Protein AF-A0A6A3UWY9-F1 (afdb_monomer_lite)

Structure (mmCIF, N/CA/C/O backbone):
data_AF-A0A6A3UWY9-F1
#
_entry.id   AF-A0A6A3UWY9-F1
#
loop_
_atom_site.group_PDB
_atom_site.id
_atom_site.type_symbol
_atom_site.label_atom_id
_atom_site.label_alt_id
_atom_site.label_comp_id
_atom_site.label_asym_id
_atom_site.label_entity_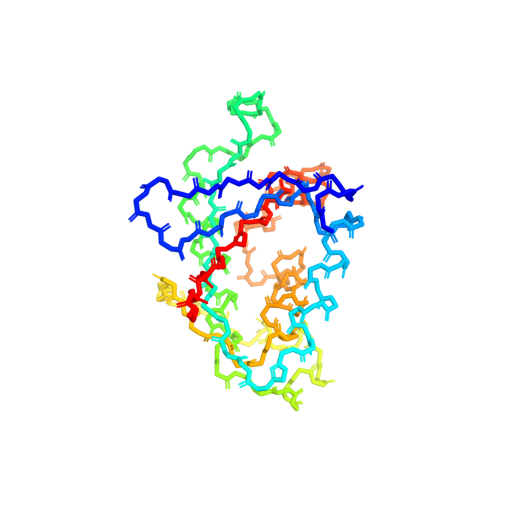id
_atom_site.label_seq_id
_atom_site.pdbx_PDB_ins_code
_atom_site.Cartn_x
_atom_site.Cartn_y
_atom_site.Cartn_z
_atom_site.occupancy
_atom_site.B_iso_or_equiv
_atom_site.auth_seq_id
_atom_site.auth_comp_id
_atom_site.auth_asym_id
_atom_site.auth_atom_id
_atom_site.pdbx_PDB_model_num
ATOM 1 N N . MET A 1 1 ? -12.933 -6.144 15.031 1.00 55.69 1 MET A N 1
ATOM 2 C CA . MET A 1 1 ? -11.958 -5.125 14.577 1.00 55.69 1 MET A CA 1
ATOM 3 C C . MET A 1 1 ? -11.414 -4.278 15.735 1.00 55.69 1 MET A C 1
ATOM 5 O O . MET A 1 1 ? -10.209 -4.296 15.931 1.00 55.69 1 MET A O 1
ATOM 9 N N . MET A 1 2 ? -12.245 -3.629 16.572 1.00 52.81 2 MET A N 1
ATOM 10 C CA . MET A 1 2 ? -11.744 -2.900 17.764 1.00 52.81 2 MET A CA 1
ATOM 11 C C . MET A 1 2 ? -11.086 -3.803 18.828 1.00 52.81 2 MET A C 1
ATOM 13 O O . MET A 1 2 ? -10.139 -3.388 19.485 1.00 52.81 2 MET A O 1
ATOM 17 N N . SER A 1 3 ? -11.526 -5.059 18.958 1.00 56.81 3 SER A N 1
ATOM 18 C CA . SER A 1 3 ? -10.914 -6.060 19.850 1.00 56.81 3 SER A CA 1
ATOM 19 C C . SER A 1 3 ? -9.554 -6.591 19.374 1.00 56.81 3 SER A C 1
ATOM 21 O O . SER A 1 3 ? -8.873 -7.247 20.149 1.00 56.81 3 SER A O 1
ATOM 23 N N . ALA A 1 4 ? -9.157 -6.303 18.128 1.00 66.12 4 ALA A N 1
ATOM 24 C CA . ALA A 1 4 ? -7.941 -6.823 17.493 1.00 66.12 4 ALA A CA 1
ATOM 25 C C . ALA A 1 4 ? -6.807 -5.776 17.411 1.00 66.12 4 ALA A C 1
ATOM 27 O O . ALA A 1 4 ? -5.850 -5.940 16.658 1.00 66.12 4 ALA A O 1
ATOM 28 N N . GLY A 1 5 ? -6.925 -4.665 18.151 1.00 67.44 5 GLY A N 1
ATOM 29 C CA . GLY A 1 5 ? -5.886 -3.632 18.236 1.00 67.44 5 GLY A CA 1
ATOM 30 C C . GLY A 1 5 ? -5.945 -2.523 17.176 1.00 67.44 5 GLY A C 1
ATOM 31 O O . GLY A 1 5 ? -5.042 -1.687 17.138 1.00 67.44 5 GLY A O 1
ATOM 32 N N . ALA A 1 6 ? -6.992 -2.460 16.342 1.00 76.19 6 ALA A N 1
ATOM 33 C CA . ALA A 1 6 ? -7.238 -1.304 15.473 1.00 76.19 6 ALA A CA 1
ATOM 34 C C . ALA A 1 6 ? -7.741 -0.098 16.283 1.00 76.19 6 ALA A C 1
ATOM 36 O O . ALA A 1 6 ? -8.574 -0.250 17.180 1.00 76.19 6 ALA A O 1
ATOM 37 N N . LYS A 1 7 ? -7.290 1.110 15.930 1.00 79.06 7 LYS A N 1
ATOM 38 C CA . LYS A 1 7 ? -7.856 2.360 16.461 1.00 79.06 7 LYS A CA 1
ATOM 39 C C . LYS A 1 7 ? -8.929 2.872 15.511 1.00 79.06 7 LYS A C 1
ATOM 41 O O . LYS A 1 7 ? -8.722 2.864 14.304 1.00 79.06 7 LYS A O 1
ATOM 46 N N . MET A 1 8 ? -10.053 3.319 16.055 1.00 80.12 8 MET A N 1
ATOM 47 C CA . MET A 1 8 ? -11.170 3.856 15.286 1.00 80.12 8 MET A CA 1
ATOM 48 C C . MET A 1 8 ? -11.388 5.319 15.662 1.00 80.12 8 MET A C 1
ATOM 50 O O . MET A 1 8 ? -11.516 5.636 16.842 1.00 80.12 8 MET A O 1
ATOM 54 N N . GLU A 1 9 ? -11.440 6.188 14.663 1.00 80.81 9 GLU A N 1
ATOM 55 C CA . GLU A 1 9 ? -11.762 7.608 14.788 1.00 80.81 9 GLU A CA 1
ATOM 56 C C . GLU A 1 9 ? -13.018 7.867 13.944 1.00 80.81 9 GLU A C 1
ATOM 58 O O . GLU A 1 9 ? -13.033 7.572 12.750 1.00 80.81 9 GLU A O 1
ATOM 63 N N . GLN A 1 10 ? -14.093 8.368 14.557 1.00 78.94 10 GLN A N 1
ATOM 64 C CA . GLN A 1 10 ? -15.233 8.897 13.801 1.00 78.94 10 GLN A CA 1
ATOM 65 C C . GLN A 1 10 ? -14.981 10.377 13.534 1.00 78.94 10 GLN A C 1
ATOM 67 O O . GLN A 1 10 ? -14.582 11.103 14.445 1.00 78.94 10 GLN A O 1
ATOM 72 N N . SER A 1 11 ? -15.195 10.812 12.296 1.00 72.69 11 SER A N 1
ATOM 73 C CA . SER A 1 11 ? -15.094 12.228 11.946 1.00 72.69 11 SER A CA 1
ATOM 74 C C . SER A 1 11 ? -16.350 12.963 12.415 1.00 72.69 11 SER A C 1
ATOM 76 O O . SER A 1 11 ? -17.457 12.660 11.969 1.00 72.69 11 SER A O 1
ATOM 78 N N . ASP A 1 12 ? -16.192 13.941 13.308 1.00 69.44 12 ASP A N 1
ATOM 79 C CA . ASP A 1 12 ? -17.309 14.758 13.787 1.00 69.44 12 ASP A CA 1
ATOM 80 C C . ASP A 1 12 ? -17.954 15.532 12.626 1.00 69.44 12 ASP A C 1
ATOM 82 O O . ASP A 1 12 ? -17.295 16.287 11.914 1.00 69.44 12 ASP A O 1
ATOM 86 N N . GLY A 1 13 ? -19.265 15.355 12.442 1.00 69.56 13 GLY A N 1
ATOM 87 C CA . GLY A 1 13 ? -20.031 16.014 11.378 1.00 69.56 13 GLY A CA 1
ATOM 88 C C . GLY A 1 13 ? -19.979 15.317 10.014 1.00 69.56 13 GLY A C 1
ATOM 89 O O . GLY A 1 13 ? -20.720 15.711 9.115 1.00 69.56 13 GLY A O 1
ATOM 90 N N . GLU A 1 14 ? -19.189 14.254 9.869 1.00 71.81 14 GLU A N 1
ATOM 91 C CA . GLU A 1 14 ? -19.120 13.452 8.650 1.00 71.81 14 GLU A CA 1
ATOM 92 C C . GLU A 1 14 ? -19.606 12.023 8.907 1.00 71.81 14 GLU A C 1
ATOM 94 O O . GLU A 1 14 ? -19.422 11.435 9.970 1.00 71.81 14 GLU A O 1
ATOM 99 N N . ASN A 1 15 ? -20.208 11.416 7.888 1.00 76.25 15 ASN A N 1
ATOM 100 C CA . ASN A 1 15 ? -20.567 10.001 7.900 1.00 76.25 15 ASN A CA 1
ATOM 101 C C . ASN A 1 15 ? -19.342 9.138 7.544 1.00 76.25 15 ASN A C 1
ATOM 103 O O . ASN A 1 15 ? -19.377 8.338 6.610 1.00 76.25 15 ASN A O 1
ATOM 107 N N . LEU A 1 16 ? -18.231 9.344 8.255 1.00 75.69 16 LEU A N 1
ATOM 108 C CA . LEU A 1 16 ? -16.935 8.738 7.959 1.00 75.69 16 LEU A CA 1
ATOM 109 C C . LEU A 1 16 ? -16.309 8.118 9.206 1.00 75.69 16 LEU A C 1
ATOM 111 O O . LEU A 1 16 ? -16.322 8.684 10.301 1.00 75.69 16 LEU A O 1
ATOM 115 N N . CYS A 1 17 ? -15.741 6.933 9.007 1.00 78.75 17 CYS A N 1
ATOM 116 C CA . CYS A 1 17 ? -14.977 6.211 10.005 1.00 78.75 17 CYS A CA 1
ATOM 117 C C . CYS A 1 17 ? -13.570 5.953 9.482 1.00 78.75 17 CYS A C 1
ATOM 119 O O . CYS A 1 17 ? -13.391 5.406 8.393 1.00 78.75 17 CYS A O 1
ATOM 121 N N . VAL A 1 18 ? -12.578 6.336 10.276 1.00 78.44 18 VAL A N 1
ATOM 122 C CA . VAL A 1 18 ? -11.167 6.106 10.000 1.00 78.44 18 VAL A CA 1
ATOM 123 C C . VAL A 1 18 ? -10.681 4.998 10.919 1.00 78.44 18 VAL A C 1
ATOM 125 O O . VAL A 1 18 ? -10.609 5.151 12.138 1.00 78.44 18 VAL A O 1
ATOM 128 N N . LEU A 1 19 ? -10.330 3.865 10.324 1.00 77.19 19 LEU A N 1
ATOM 129 C CA . LEU A 1 19 ? -9.704 2.751 11.016 1.00 77.19 19 LEU A CA 1
ATOM 130 C C . LEU A 1 19 ? -8.199 2.816 10.769 1.00 77.19 19 LEU A C 1
ATOM 132 O O . LEU A 1 19 ? -7.738 2.779 9.630 1.00 77.19 19 LEU A O 1
ATOM 136 N N . ARG A 1 20 ? -7.426 2.911 11.847 1.00 75.62 20 ARG A N 1
ATOM 137 C CA . ARG A 1 20 ? -5.966 2.842 11.826 1.00 75.62 20 ARG A CA 1
ATOM 138 C C . ARG A 1 20 ? -5.539 1.462 12.292 1.00 75.62 20 ARG A C 1
ATOM 140 O O . ARG A 1 20 ? -5.692 1.116 13.467 1.00 75.62 20 ARG A O 1
ATOM 147 N N . VAL A 1 21 ? -4.987 0.689 11.369 1.00 74.19 21 VAL A N 1
ATOM 148 C CA . VAL A 1 21 ? -4.451 -0.644 11.637 1.00 74.19 21 VAL A CA 1
ATOM 149 C C . VAL A 1 21 ? -2.944 -0.533 11.830 1.00 74.19 21 VAL A C 1
ATOM 151 O O . VAL A 1 21 ? -2.255 0.040 10.991 1.00 74.19 21 VAL A O 1
ATOM 154 N N . GLY A 1 22 ? -2.436 -1.064 12.944 1.00 65.75 22 GLY A N 1
ATOM 155 C CA . GLY A 1 22 ? -1.030 -0.925 13.337 1.00 65.75 22 GLY A CA 1
ATOM 156 C C . GLY A 1 22 ? -0.029 -1.675 12.457 1.00 65.75 22 GLY A C 1
ATOM 157 O O . GLY A 1 22 ? 1.164 -1.539 12.690 1.00 65.75 22 GLY A O 1
ATOM 158 N N . GLY A 1 23 ? -0.493 -2.462 11.487 1.00 71.12 23 GLY A N 1
ATOM 159 C CA . GLY A 1 23 ? 0.351 -3.197 10.553 1.00 71.12 23 GLY A CA 1
ATOM 160 C C . GLY A 1 23 ? -0.393 -4.286 9.805 1.00 71.12 23 GLY A C 1
ATOM 161 O O . GLY A 1 23 ? -1.419 -4.762 10.289 1.00 71.12 23 GLY A O 1
ATOM 162 N N . VAL A 1 24 ? 0.117 -4.698 8.646 1.00 73.56 24 VAL A N 1
ATOM 163 C CA . VAL A 1 24 ? -0.573 -5.686 7.796 1.00 73.56 24 VAL A CA 1
ATOM 164 C C . VAL A 1 24 ? -0.345 -7.138 8.241 1.00 73.56 24 VAL A C 1
ATOM 166 O O . VAL A 1 24 ? -1.021 -8.043 7.784 1.00 73.56 24 VAL A O 1
ATOM 169 N N . ASP A 1 25 ? 0.546 -7.372 9.207 1.00 74.38 25 ASP A N 1
ATOM 170 C CA . ASP A 1 25 ? 0.711 -8.693 9.836 1.00 74.38 25 ASP A CA 1
ATOM 171 C C . ASP A 1 25 ? -0.067 -8.803 11.165 1.00 74.38 25 ASP A C 1
ATOM 173 O O . ASP A 1 25 ? 0.135 -9.726 11.954 1.00 74.38 25 ASP A O 1
ATOM 177 N N . THR A 1 26 ? -0.945 -7.834 11.454 1.00 76.69 26 THR A N 1
ATOM 178 C CA . THR A 1 26 ? -1.754 -7.809 12.683 1.00 76.69 26 THR A CA 1
ATOM 179 C C . THR A 1 26 ? -3.076 -8.556 12.514 1.00 76.69 26 THR A C 1
ATOM 181 O O . THR A 1 26 ? -3.640 -8.626 11.425 1.00 76.69 26 THR A O 1
ATOM 184 N N . GLU A 1 27 ? -3.643 -9.047 13.619 1.00 83.94 27 GLU A N 1
ATOM 185 C CA . GLU A 1 27 ? -4.989 -9.642 13.619 1.00 83.94 27 GLU A CA 1
ATOM 186 C C . GLU A 1 27 ? -6.049 -8.661 13.089 1.00 83.94 27 GLU A C 1
ATOM 188 O O . GLU A 1 27 ? -6.952 -9.046 12.348 1.00 83.94 27 GLU A O 1
ATOM 193 N N . ALA A 1 28 ? -5.915 -7.370 13.413 1.00 82.56 28 ALA A N 1
ATOM 194 C CA . ALA A 1 28 ? -6.784 -6.327 12.881 1.00 82.56 28 ALA A CA 1
ATOM 195 C C . ALA A 1 28 ? -6.730 -6.225 11.352 1.00 82.56 28 ALA A C 1
ATOM 197 O O . ALA A 1 28 ? -7.769 -5.979 10.738 1.00 82.56 28 ALA A O 1
ATOM 198 N N . TRP A 1 29 ? -5.553 -6.416 10.752 1.00 83.56 29 TRP A N 1
ATOM 199 C CA . TRP A 1 29 ? -5.417 -6.451 9.302 1.00 83.56 29 TRP A CA 1
ATOM 200 C C . TRP A 1 29 ? -6.096 -7.670 8.700 1.00 83.56 29 TRP A C 1
ATOM 202 O O . TRP A 1 29 ? -6.894 -7.501 7.789 1.00 83.56 29 TRP A O 1
ATOM 212 N N . ASN A 1 30 ? -5.861 -8.863 9.248 1.00 84.88 30 ASN A N 1
ATOM 213 C CA . ASN A 1 30 ? -6.482 -10.089 8.740 1.00 84.88 30 ASN A CA 1
ATOM 214 C C . ASN A 1 30 ? -8.015 -9.974 8.728 1.00 84.88 30 ASN A C 1
ATOM 216 O O . ASN A 1 30 ? -8.653 -10.270 7.725 1.00 84.88 30 ASN A O 1
ATOM 220 N N . LEU A 1 31 ? -8.604 -9.434 9.803 1.00 87.38 31 LEU A N 1
ATOM 221 C CA . LEU A 1 31 ? -10.047 -9.176 9.863 1.00 87.38 31 LEU A CA 1
ATOM 222 C C . LEU A 1 31 ? -10.522 -8.154 8.820 1.00 87.38 31 LEU A C 1
ATOM 224 O O . LEU A 1 31 ? -11.643 -8.259 8.324 1.00 87.38 31 LEU A O 1
ATOM 228 N N . TYR A 1 32 ? -9.713 -7.132 8.535 1.00 84.88 32 TYR A N 1
ATOM 229 C CA . TYR A 1 32 ? -10.023 -6.150 7.499 1.00 84.88 32 TYR A CA 1
ATOM 230 C C . TYR A 1 32 ? -9.910 -6.755 6.098 1.00 84.88 32 TYR A C 1
ATOM 232 O O . TYR A 1 32 ? -10.804 -6.543 5.287 1.00 84.88 32 TYR A O 1
ATOM 240 N N . GLU A 1 33 ? -8.852 -7.514 5.826 1.00 85.56 33 GLU A N 1
ATOM 241 C CA . GLU A 1 33 ? -8.634 -8.206 4.559 1.00 85.56 33 GLU A CA 1
ATOM 242 C C . GLU A 1 33 ? -9.779 -9.182 4.269 1.00 85.56 33 GLU A C 1
ATOM 244 O O . GLU A 1 33 ? -10.362 -9.113 3.187 1.00 85.56 33 GLU A O 1
ATOM 249 N N . ASP A 1 34 ? -10.173 -10.002 5.248 1.00 88.56 34 ASP A N 1
ATOM 250 C CA . ASP A 1 34 ? -11.309 -10.924 5.135 1.00 88.56 34 ASP A CA 1
ATOM 251 C C . ASP A 1 34 ? -12.618 -10.179 4.836 1.00 88.56 34 ASP A C 1
ATOM 253 O O . ASP A 1 34 ? -13.363 -10.547 3.923 1.00 88.56 34 ASP A O 1
ATOM 257 N N . TRP A 1 35 ? -12.893 -9.098 5.576 1.00 88.75 35 TRP A N 1
ATOM 258 C CA . TRP A 1 35 ? -14.076 -8.270 5.345 1.00 88.75 35 TRP A CA 1
ATOM 259 C C . TRP A 1 35 ? -14.060 -7.628 3.955 1.00 88.75 35 TRP A C 1
ATOM 261 O O . TRP A 1 35 ? -15.040 -7.752 3.223 1.00 88.75 35 TRP A O 1
ATOM 271 N N . ALA A 1 36 ? -12.959 -6.984 3.565 1.00 85.50 36 ALA A N 1
ATOM 272 C CA . ALA A 1 36 ? -12.836 -6.308 2.279 1.00 85.50 36 ALA A CA 1
ATOM 273 C C . ALA A 1 36 ? -12.980 -7.300 1.119 1.00 85.50 36 ALA A C 1
ATOM 275 O O . ALA A 1 36 ? -13.703 -7.030 0.163 1.00 85.50 36 ALA A O 1
ATOM 276 N N . CYS A 1 37 ? -12.371 -8.484 1.231 1.00 85.88 37 CYS A N 1
ATOM 277 C CA . CYS A 1 37 ? -12.508 -9.550 0.241 1.00 85.88 37 CYS A CA 1
ATOM 278 C C . CYS A 1 37 ? -13.934 -10.119 0.163 1.00 85.88 37 CYS A C 1
ATOM 280 O O . CYS A 1 37 ? -14.301 -10.670 -0.872 1.00 85.88 37 CYS A O 1
ATOM 282 N N . SER A 1 38 ? -14.749 -9.983 1.215 1.00 86.81 38 SER A N 1
ATOM 283 C CA . SER A 1 38 ? -16.149 -10.430 1.209 1.00 86.81 38 SER A CA 1
ATOM 284 C C . SER A 1 38 ? -17.115 -9.484 0.478 1.00 86.81 38 SER A C 1
ATOM 286 O O . SER A 1 38 ? -18.244 -9.880 0.197 1.00 86.81 38 SER A O 1
ATOM 288 N N . LEU A 1 39 ? -16.692 -8.255 0.145 1.00 83.31 39 LEU A N 1
ATOM 289 C CA . LEU A 1 39 ? -17.549 -7.237 -0.484 1.00 83.31 39 LEU A CA 1
ATOM 290 C C . LEU A 1 39 ? -17.884 -7.520 -1.963 1.00 83.31 39 LEU A C 1
ATOM 292 O O . LEU A 1 39 ? -18.742 -6.843 -2.525 1.00 83.31 39 LEU A O 1
ATOM 296 N N . GLY A 1 40 ? -17.253 -8.525 -2.581 1.00 80.44 40 GLY A N 1
ATOM 297 C CA . GLY A 1 40 ? -17.457 -8.880 -3.988 1.00 80.44 40 GLY A CA 1
ATOM 298 C C . GLY A 1 40 ? -16.780 -7.898 -4.949 1.00 80.44 40 GLY A C 1
ATOM 299 O O . GLY A 1 40 ? -15.662 -7.448 -4.693 1.00 80.44 40 GLY A O 1
ATOM 300 N N . GLU A 1 41 ? -17.465 -7.570 -6.048 1.00 81.06 41 GLU A N 1
ATOM 301 C CA . GLU A 1 41 ? -17.001 -6.641 -7.092 1.00 81.06 41 GLU A CA 1
ATOM 302 C C . GLU A 1 41 ? -17.147 -5.182 -6.631 1.00 81.06 41 GLU A C 1
ATOM 304 O O . GLU A 1 41 ? -18.035 -4.442 -7.059 1.00 81.06 41 GLU A O 1
ATOM 309 N N . VAL A 1 42 ? -16.292 -4.786 -5.692 1.00 86.06 42 VAL A N 1
ATOM 310 C CA . VAL A 1 42 ? -16.078 -3.385 -5.327 1.00 86.06 42 VAL A CA 1
ATOM 311 C C . VAL A 1 42 ? -14.677 -2.974 -5.743 1.00 86.06 42 VAL A C 1
ATOM 313 O O . VAL A 1 42 ? -13.744 -3.773 -5.635 1.00 86.06 42 VAL A O 1
ATOM 316 N N . ASP A 1 43 ? -14.546 -1.710 -6.144 1.00 89.69 43 ASP A N 1
ATOM 317 C CA . ASP A 1 43 ? -13.286 -1.116 -6.583 1.00 89.69 43 ASP A CA 1
ATOM 318 C C . ASP A 1 43 ? -12.827 -0.079 -5.551 1.00 89.69 43 ASP A C 1
ATOM 320 O O . ASP A 1 43 ? -13.262 1.079 -5.600 1.00 89.69 43 ASP A O 1
ATOM 324 N N . PRO A 1 44 ? -12.003 -0.463 -4.556 1.00 87.31 44 PRO A N 1
ATOM 325 C CA . PRO A 1 44 ? -11.546 0.474 -3.549 1.00 87.31 44 PRO A CA 1
ATOM 326 C C . PRO A 1 44 ? -10.644 1.537 -4.162 1.00 87.31 44 PRO A C 1
ATOM 328 O O . PRO A 1 44 ? -9.790 1.254 -5.004 1.00 87.31 44 PRO A O 1
ATOM 331 N N . MET A 1 45 ? -10.789 2.754 -3.654 1.00 88.56 45 MET A N 1
ATOM 332 C CA . MET A 1 45 ? -9.886 3.852 -3.952 1.00 88.56 45 MET A CA 1
ATOM 333 C C . MET A 1 45 ? -8.632 3.736 -3.072 1.00 88.56 45 MET A C 1
ATOM 335 O O . MET A 1 45 ? -8.729 3.724 -1.844 1.00 88.56 45 MET A O 1
ATOM 339 N N . VAL A 1 46 ? -7.456 3.649 -3.693 1.00 86.69 46 VAL A N 1
ATOM 340 C CA . VAL A 1 46 ? -6.171 3.390 -3.029 1.00 86.69 46 VAL A CA 1
ATOM 341 C C . VAL A 1 46 ? -5.189 4.532 -3.291 1.00 86.69 46 VAL A C 1
ATOM 343 O O . VAL A 1 46 ? -5.134 5.102 -4.381 1.00 86.69 46 VAL A O 1
ATOM 346 N N . VAL A 1 47 ? -4.402 4.869 -2.269 1.00 86.94 47 VAL A N 1
ATOM 347 C CA . VAL A 1 47 ? -3.305 5.839 -2.339 1.00 86.94 47 VAL A CA 1
ATOM 348 C C . VAL A 1 47 ? -2.235 5.491 -1.314 1.00 86.94 47 VAL A C 1
ATOM 350 O O . VAL A 1 47 ? -2.542 5.106 -0.184 1.00 86.94 47 VAL A O 1
ATOM 353 N N . ALA A 1 48 ? -0.971 5.645 -1.694 1.00 84.19 48 ALA A N 1
ATOM 354 C CA . ALA A 1 48 ? 0.136 5.588 -0.760 1.00 84.19 48 ALA A CA 1
ATOM 355 C C . ALA A 1 48 ? 0.173 6.869 0.079 1.00 84.19 48 ALA A C 1
ATOM 357 O O . ALA A 1 48 ? 0.127 7.982 -0.447 1.00 84.19 48 ALA A O 1
ATOM 358 N N . HIS A 1 49 ? 0.286 6.715 1.395 1.00 79.69 49 HIS A N 1
ATOM 359 C CA . HIS A 1 49 ? 0.322 7.839 2.319 1.00 79.69 49 HIS A CA 1
ATOM 360 C C . HIS A 1 49 ? 1.487 7.711 3.297 1.00 79.69 49 HIS A C 1
ATOM 362 O O . HIS A 1 49 ? 1.717 6.651 3.874 1.00 79.69 49 HIS A O 1
ATOM 368 N N . TYR A 1 50 ? 2.195 8.818 3.521 1.00 76.00 50 TYR A N 1
ATOM 369 C CA . TYR A 1 50 ? 3.298 8.887 4.472 1.00 76.00 50 TYR A CA 1
ATOM 370 C C . TYR A 1 50 ? 2.864 9.605 5.752 1.00 76.00 50 TYR A C 1
ATOM 372 O O . TYR A 1 50 ? 2.821 10.835 5.814 1.00 76.00 50 TYR A O 1
ATOM 380 N N . ALA A 1 51 ? 2.570 8.830 6.796 1.00 73.06 51 ALA A N 1
ATOM 381 C CA . ALA A 1 51 ? 2.193 9.352 8.109 1.00 73.06 51 ALA A CA 1
ATOM 382 C C . ALA A 1 51 ? 2.849 8.561 9.249 1.00 73.06 51 ALA A C 1
ATOM 384 O O . ALA A 1 51 ? 2.153 7.909 10.031 1.00 73.06 51 ALA A O 1
ATOM 385 N N . PRO A 1 52 ? 4.185 8.631 9.400 1.00 69.69 52 PRO A N 1
ATOM 386 C CA . PRO A 1 52 ? 4.853 7.941 10.491 1.00 69.69 52 PRO A CA 1
ATOM 387 C C . PRO A 1 52 ? 4.351 8.453 11.857 1.00 69.69 52 PRO A C 1
ATOM 389 O O . PRO A 1 52 ? 4.138 9.673 12.026 1.00 69.69 52 PRO A O 1
ATOM 392 N N . PRO A 1 53 ? 4.218 7.554 12.854 1.00 68.81 53 PRO A N 1
ATOM 393 C CA . PRO A 1 53 ? 3.981 7.919 14.245 1.00 68.81 53 PRO A CA 1
ATOM 394 C C . PRO A 1 53 ? 4.938 9.015 14.717 1.00 68.81 53 PRO A C 1
ATOM 396 O O . PRO A 1 53 ? 6.119 9.019 14.362 1.00 68.81 53 PRO A O 1
ATOM 399 N N . LEU A 1 54 ? 4.441 9.940 15.544 1.00 73.38 54 LEU A N 1
ATOM 400 C CA . LEU A 1 54 ? 5.212 11.097 16.020 1.00 73.38 54 LEU A CA 1
ATOM 401 C C . LEU A 1 54 ? 6.561 10.700 16.634 1.00 73.38 54 LEU A C 1
ATOM 403 O O . LEU A 1 54 ? 7.549 11.392 16.415 1.00 73.38 54 LEU A O 1
ATOM 407 N N . GLN A 1 55 ? 6.603 9.575 17.349 1.00 74.62 55 GLN A N 1
ATOM 408 C CA . GLN A 1 55 ? 7.790 9.063 18.036 1.00 74.62 55 GLN A CA 1
ATOM 409 C C . GLN A 1 55 ? 8.897 8.598 17.078 1.00 74.62 55 GLN A C 1
ATOM 411 O O . GLN A 1 55 ? 10.053 8.523 17.479 1.00 74.62 55 GLN A O 1
ATOM 416 N N . LEU A 1 56 ? 8.556 8.281 15.827 1.00 73.12 56 LEU A N 1
ATOM 417 C CA . LEU A 1 56 ? 9.510 7.817 14.818 1.00 73.12 56 LEU A CA 1
ATOM 418 C C . LEU A 1 56 ? 9.986 8.941 13.908 1.00 73.12 56 LEU A C 1
ATOM 420 O O . LEU A 1 56 ? 11.025 8.809 13.257 1.00 73.12 56 LEU A O 1
ATOM 424 N N . ARG A 1 57 ? 9.262 10.063 13.867 1.00 73.06 57 ARG A N 1
ATOM 425 C CA . ARG A 1 57 ? 9.637 11.207 13.035 1.00 73.06 57 ARG A CA 1
ATOM 426 C C . ARG A 1 57 ? 11.045 11.670 13.403 1.00 73.06 57 ARG A C 1
ATOM 428 O O . ARG A 1 57 ? 11.345 11.885 14.573 1.00 73.06 57 ARG A O 1
ATOM 435 N N . ARG A 1 58 ? 11.885 11.883 12.383 1.00 73.38 58 ARG A N 1
ATOM 436 C CA . ARG A 1 58 ? 13.282 12.357 12.512 1.00 73.38 58 ARG A CA 1
ATOM 437 C C . ARG A 1 58 ? 14.236 11.382 13.216 1.00 73.38 58 ARG A C 1
ATOM 439 O O . ARG A 1 58 ? 15.316 11.787 13.637 1.00 73.38 58 ARG A O 1
ATOM 446 N N . THR A 1 59 ? 13.861 10.115 13.339 1.00 74.88 59 THR A N 1
ATOM 447 C CA . THR A 1 59 ? 14.773 9.049 13.772 1.00 74.88 59 THR A CA 1
ATOM 448 C C . THR A 1 59 ? 15.365 8.337 12.552 1.00 74.88 59 THR A C 1
ATOM 450 O O . THR A 1 59 ? 14.838 8.467 11.449 1.00 74.88 59 THR A O 1
ATOM 453 N N . LEU A 1 60 ? 16.414 7.528 12.744 1.00 71.50 60 LEU A N 1
ATOM 454 C CA . LEU A 1 60 ? 16.950 6.647 11.689 1.00 71.50 60 LEU A CA 1
ATOM 455 C C . LEU A 1 60 ? 15.931 5.594 11.206 1.00 71.50 60 LEU A C 1
ATOM 457 O O . LEU A 1 60 ? 16.141 4.958 10.181 1.00 71.50 60 LEU A O 1
ATOM 461 N N . LEU A 1 61 ? 14.834 5.426 11.952 1.00 69.38 61 LEU A N 1
ATOM 462 C CA . LEU A 1 61 ? 13.712 4.539 11.661 1.00 69.38 61 LEU A CA 1
ATOM 463 C C . LEU A 1 61 ? 12.679 5.166 10.700 1.00 69.38 61 LEU A C 1
ATOM 465 O O . LEU A 1 61 ? 11.678 4.536 10.363 1.00 69.38 61 LEU A O 1
ATOM 469 N N . SER A 1 62 ? 12.891 6.413 10.284 1.00 72.19 62 SER A N 1
ATOM 470 C CA . SER A 1 62 ? 12.053 7.148 9.340 1.00 72.19 62 SER A CA 1
ATOM 471 C C . SER A 1 62 ? 12.900 7.492 8.115 1.00 72.19 62 SER A C 1
ATOM 473 O O . SER A 1 62 ? 14.040 7.932 8.291 1.00 72.19 62 SER A O 1
ATOM 475 N N . PRO A 1 63 ? 12.383 7.342 6.882 1.00 74.38 63 PRO A N 1
ATOM 476 C CA . PRO A 1 63 ? 13.129 7.742 5.701 1.00 74.38 63 PRO A CA 1
ATOM 477 C C . PRO A 1 63 ? 13.444 9.247 5.760 1.00 74.38 63 PRO A C 1
ATOM 479 O O . PRO A 1 63 ? 12.670 10.023 6.340 1.00 74.38 63 PRO A O 1
ATOM 482 N N . PRO A 1 64 ? 14.571 9.685 5.170 1.00 77.44 64 PRO A N 1
ATOM 483 C CA . PRO A 1 64 ? 14.888 11.100 5.043 1.00 77.44 64 PRO A CA 1
ATOM 484 C C . PRO A 1 64 ? 13.742 11.863 4.374 1.00 77.44 64 PRO A C 1
ATOM 486 O O . PRO A 1 64 ? 13.240 11.437 3.338 1.00 77.44 64 PRO A O 1
ATOM 489 N N . ASN A 1 65 ? 13.377 13.031 4.913 1.00 78.31 65 ASN A N 1
ATOM 490 C CA . ASN A 1 65 ? 12.288 13.852 4.361 1.00 78.31 65 ASN A CA 1
ATOM 491 C C . ASN A 1 65 ? 12.470 14.173 2.869 1.00 78.31 65 ASN A C 1
ATOM 493 O O . ASN A 1 65 ? 11.484 14.290 2.152 1.00 78.31 65 ASN A O 1
ATOM 497 N N . ALA A 1 66 ? 13.720 14.303 2.412 1.00 83.25 66 ALA A N 1
ATOM 498 C CA . ALA A 1 66 ? 14.042 14.574 1.014 1.00 83.25 66 ALA A CA 1
ATOM 499 C C . ALA A 1 66 ? 13.616 13.445 0.060 1.00 83.25 66 ALA A C 1
ATOM 501 O O . ALA A 1 66 ? 13.365 13.725 -1.100 1.00 83.25 66 ALA A O 1
ATOM 502 N N . LEU A 1 67 ? 13.505 12.203 0.547 1.00 81.25 67 LEU A N 1
ATOM 503 C CA . LEU A 1 67 ? 13.110 11.040 -0.254 1.00 81.25 67 LEU A CA 1
ATOM 504 C C . LEU A 1 67 ? 11.608 10.745 -0.178 1.00 81.25 67 LEU A C 1
ATOM 506 O O . LEU A 1 67 ? 11.129 9.862 -0.875 1.00 81.25 67 LEU A O 1
ATOM 510 N N . VAL A 1 68 ? 10.847 11.437 0.679 1.00 81.31 68 VAL A N 1
ATOM 511 C CA . VAL A 1 68 ? 9.430 11.104 0.916 1.00 81.31 68 VAL A CA 1
ATOM 512 C C . VAL A 1 68 ? 8.592 11.240 -0.354 1.00 81.31 68 VAL A C 1
ATOM 514 O O . VAL A 1 68 ? 7.749 10.384 -0.597 1.00 81.31 68 VAL A O 1
ATOM 517 N N . ALA A 1 69 ? 8.824 12.282 -1.156 1.00 83.81 69 ALA A N 1
ATOM 518 C CA . ALA A 1 69 ? 8.111 12.471 -2.419 1.00 83.81 69 ALA A CA 1
ATOM 519 C C . ALA A 1 69 ? 8.405 11.320 -3.392 1.00 83.81 69 ALA A C 1
ATOM 521 O O . ALA A 1 69 ? 7.482 10.642 -3.822 1.00 83.81 69 ALA A O 1
ATOM 522 N N . ASP A 1 70 ? 9.685 11.025 -3.619 1.00 85.06 70 ASP A N 1
ATOM 523 C CA . ASP A 1 70 ? 10.119 9.968 -4.536 1.00 85.06 70 ASP A CA 1
ATOM 524 C C . ASP A 1 70 ? 9.622 8.573 -4.106 1.00 85.06 70 ASP A C 1
ATOM 526 O O . ASP A 1 70 ? 9.203 7.764 -4.931 1.00 85.06 70 ASP A O 1
ATOM 530 N N . ILE A 1 71 ? 9.608 8.294 -2.796 1.00 81.88 71 ILE A N 1
ATOM 531 C CA . ILE A 1 71 ? 9.051 7.055 -2.230 1.00 81.88 71 ILE A CA 1
ATOM 532 C C . ILE A 1 71 ? 7.545 6.952 -2.512 1.00 81.88 71 ILE A C 1
ATOM 534 O O . ILE A 1 71 ? 7.048 5.879 -2.861 1.00 81.88 71 ILE A O 1
ATOM 538 N N . LEU A 1 72 ? 6.802 8.049 -2.326 1.00 84.44 72 LEU A N 1
ATOM 539 C CA . LEU A 1 72 ? 5.366 8.085 -2.598 1.00 84.44 72 LEU A CA 1
ATOM 540 C C . LEU A 1 72 ? 5.074 7.962 -4.094 1.00 84.44 72 LEU A C 1
ATOM 542 O O . LEU A 1 72 ? 4.107 7.292 -4.452 1.00 84.44 72 LEU A O 1
ATOM 546 N N . ASP A 1 73 ? 5.902 8.551 -4.953 1.00 87.06 73 ASP A N 1
ATOM 547 C CA . ASP A 1 73 ? 5.782 8.423 -6.403 1.00 87.06 73 ASP A CA 1
ATOM 548 C C . ASP A 1 73 ? 6.008 6.975 -6.849 1.00 87.06 73 ASP A C 1
ATOM 550 O O . ASP A 1 73 ? 5.196 6.424 -7.594 1.00 87.06 73 ASP A O 1
ATOM 554 N N . GLU A 1 74 ? 7.043 6.301 -6.341 1.00 85.94 74 GLU A N 1
ATOM 555 C CA . GLU A 1 74 ? 7.273 4.885 -6.640 1.00 85.94 74 GLU A CA 1
ATOM 556 C C . GLU A 1 74 ? 6.123 3.995 -6.145 1.00 85.94 74 GLU A C 1
ATOM 558 O O . GLU A 1 74 ? 5.622 3.152 -6.890 1.00 85.94 74 GLU A O 1
ATOM 563 N N . ALA A 1 75 ? 5.632 4.207 -4.923 1.00 86.12 75 ALA A N 1
ATOM 564 C CA . ALA A 1 75 ? 4.545 3.397 -4.380 1.00 86.12 75 ALA A CA 1
ATOM 565 C C . ALA A 1 75 ? 3.194 3.642 -5.069 1.00 86.12 75 ALA A C 1
ATOM 567 O O . ALA A 1 75 ? 2.457 2.694 -5.340 1.00 86.12 75 ALA A O 1
ATOM 568 N N . ASN A 1 76 ? 2.859 4.894 -5.390 1.00 88.00 76 ASN A N 1
ATOM 569 C CA . ASN A 1 76 ? 1.656 5.204 -6.165 1.00 88.00 76 ASN A CA 1
ATOM 570 C C . ASN A 1 76 ? 1.777 4.726 -7.618 1.00 88.00 76 ASN A C 1
ATOM 572 O O . ASN A 1 76 ? 0.771 4.371 -8.228 1.00 88.00 76 ASN A O 1
ATOM 576 N N . SER A 1 77 ? 2.992 4.637 -8.164 1.00 87.75 77 SER A N 1
ATOM 577 C CA . SER A 1 77 ? 3.211 4.000 -9.463 1.00 87.75 77 SER A CA 1
ATOM 578 C C . SER A 1 77 ? 2.873 2.512 -9.414 1.00 87.75 77 SER A C 1
ATOM 580 O O . SER A 1 77 ? 2.180 2.033 -10.304 1.00 87.75 77 SER A O 1
ATOM 582 N N . ILE A 1 78 ? 3.258 1.798 -8.347 1.00 86.31 78 ILE A N 1
ATOM 583 C CA . ILE A 1 78 ? 2.830 0.404 -8.130 1.00 86.31 78 ILE A CA 1
ATOM 584 C C . ILE A 1 78 ? 1.306 0.321 -8.096 1.00 86.31 78 ILE A C 1
ATOM 586 O O . ILE A 1 78 ? 0.740 -0.487 -8.818 1.00 86.31 78 ILE A O 1
ATOM 590 N N . ILE A 1 79 ? 0.631 1.174 -7.320 1.00 88.25 79 ILE A N 1
ATOM 591 C CA . ILE A 1 79 ? -0.840 1.191 -7.254 1.00 88.25 79 ILE A CA 1
ATOM 592 C C . ILE A 1 79 ? -1.444 1.381 -8.657 1.00 88.25 79 ILE A C 1
ATOM 594 O O . ILE A 1 79 ? -2.317 0.617 -9.061 1.00 88.25 79 ILE A O 1
ATOM 598 N N . ASN A 1 80 ? -0.937 2.328 -9.444 1.00 88.50 80 ASN A N 1
ATOM 599 C CA . ASN A 1 80 ? -1.426 2.562 -10.804 1.00 88.50 80 ASN A CA 1
ATOM 600 C C . ASN A 1 80 ? -1.203 1.396 -11.763 1.00 88.50 80 ASN A C 1
ATOM 602 O O . ASN A 1 80 ? -2.032 1.184 -12.643 1.00 88.50 80 ASN A O 1
ATOM 606 N N . LEU A 1 81 ? -0.128 0.623 -11.597 1.00 86.50 81 LEU A N 1
ATOM 607 C CA . LEU A 1 81 ? 0.078 -0.592 -12.389 1.00 86.50 81 LEU A CA 1
ATOM 608 C C . LEU A 1 81 ? -0.980 -1.658 -12.102 1.00 86.50 81 LEU A C 1
ATOM 610 O O . LEU A 1 81 ? -1.256 -2.471 -12.976 1.00 86.50 81 LEU A O 1
ATOM 614 N N . PHE A 1 82 ? -1.576 -1.645 -10.908 1.00 86.50 82 PHE A N 1
ATOM 615 C CA . PHE A 1 82 ? -2.658 -2.553 -10.530 1.00 86.50 82 PHE A CA 1
ATOM 616 C C . PHE A 1 82 ? -4.043 -2.052 -10.940 1.00 86.50 82 PHE A C 1
ATOM 618 O O . PHE A 1 82 ? -4.944 -2.870 -11.088 1.00 86.50 82 PHE A O 1
ATOM 625 N N . ALA A 1 83 ? -4.224 -0.744 -11.145 1.00 88.00 83 ALA A N 1
ATOM 626 C CA . ALA A 1 83 ? -5.522 -0.155 -11.472 1.00 88.00 83 ALA A CA 1
ATOM 627 C C . ALA A 1 83 ? -6.227 -0.791 -12.688 1.00 88.00 83 ALA A C 1
ATOM 629 O O . ALA A 1 83 ? -7.418 -1.066 -12.573 1.00 88.00 83 ALA A O 1
ATOM 630 N N . PRO A 1 84 ? -5.551 -1.074 -13.824 1.00 85.06 84 PRO A N 1
ATOM 631 C CA . PRO A 1 84 ? -6.210 -1.687 -14.977 1.00 85.06 84 PRO A CA 1
ATOM 632 C C . PRO A 1 84 ? -6.307 -3.219 -14.902 1.00 85.06 84 PRO A C 1
ATOM 634 O O . PRO A 1 84 ? -6.864 -3.816 -15.820 1.00 85.06 84 PRO A O 1
ATOM 637 N N . LEU A 1 85 ? -5.727 -3.864 -13.883 1.00 82.50 85 LEU A N 1
ATOM 638 C CA . LEU A 1 85 ? -5.620 -5.323 -13.827 1.00 82.50 85 LEU A CA 1
ATOM 639 C C . LEU A 1 85 ? -6.905 -5.955 -13.306 1.00 82.50 85 LEU A C 1
ATOM 641 O O . LEU A 1 85 ? -7.472 -5.504 -12.314 1.00 82.50 85 LEU A O 1
ATOM 645 N N . VAL A 1 86 ? -7.308 -7.061 -13.923 1.00 82.38 86 VAL A N 1
ATOM 646 C CA . VAL A 1 86 ? -8.358 -7.939 -13.399 1.00 82.38 86 VAL A CA 1
ATOM 647 C C . VAL A 1 86 ? -7.745 -9.120 -12.643 1.00 82.38 86 VAL A C 1
ATOM 649 O O . VAL A 1 86 ? -6.541 -9.372 -12.698 1.00 82.38 86 VAL A O 1
ATOM 652 N N . MET A 1 87 ? -8.568 -9.882 -11.919 1.00 77.94 87 MET A N 1
ATOM 653 C CA . MET A 1 87 ? -8.087 -11.008 -11.105 1.00 77.94 87 MET A CA 1
ATOM 654 C C . MET A 1 87 ? -7.311 -12.067 -11.909 1.00 77.94 87 MET A C 1
ATOM 656 O O . MET A 1 87 ? -6.388 -12.675 -11.363 1.00 77.94 87 MET A O 1
ATOM 660 N N . ASP A 1 88 ? -7.634 -12.252 -13.192 1.00 80.50 88 ASP A N 1
ATOM 661 C CA . ASP A 1 88 ? -6.922 -13.175 -14.083 1.00 80.50 88 ASP A CA 1
ATOM 662 C C . ASP A 1 88 ? -5.479 -12.721 -14.365 1.00 80.50 88 ASP A C 1
ATOM 664 O O . ASP A 1 88 ? -4.573 -13.555 -14.424 1.00 80.50 88 ASP A O 1
ATOM 668 N N . ASP A 1 89 ? -5.223 -11.411 -14.441 1.00 73.94 89 ASP A N 1
ATOM 66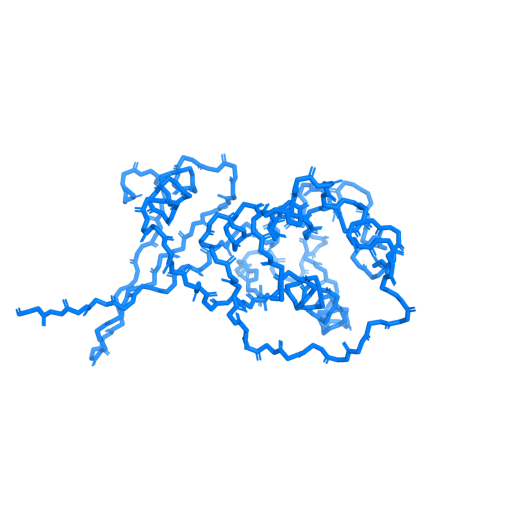9 C CA . ASP A 1 89 ? -3.874 -10.867 -14.650 1.00 73.94 89 ASP A CA 1
ATOM 670 C C . ASP A 1 89 ? -2.963 -11.134 -13.442 1.00 73.94 89 ASP A C 1
ATOM 672 O O . ASP A 1 89 ? -1.750 -11.320 -13.572 1.00 73.94 89 ASP A O 1
ATOM 676 N N . LEU A 1 90 ? -3.550 -11.214 -12.244 1.00 72.31 90 LEU A N 1
ATOM 677 C CA . LEU A 1 90 ? -2.825 -11.495 -11.004 1.00 72.31 90 LEU A CA 1
ATOM 678 C C . LEU A 1 90 ? -2.366 -12.955 -10.898 1.00 72.31 90 LEU A C 1
ATOM 680 O O . LEU A 1 90 ? -1.464 -13.251 -10.107 1.00 72.31 90 LEU A O 1
ATOM 684 N N . ALA A 1 91 ? -2.933 -13.867 -11.697 1.00 71.62 91 ALA A N 1
ATOM 685 C CA . ALA A 1 91 ? -2.547 -15.278 -11.707 1.00 71.62 91 ALA A CA 1
ATOM 686 C C . ALA A 1 91 ? -1.097 -15.491 -12.183 1.00 71.62 91 ALA A C 1
ATOM 688 O O . ALA A 1 91 ? -0.449 -16.452 -11.768 1.00 71.62 91 ALA A O 1
ATOM 689 N N . ALA A 1 92 ? -0.561 -14.572 -12.998 1.00 64.56 92 ALA A N 1
ATOM 690 C CA . ALA A 1 92 ? 0.823 -14.599 -13.476 1.00 64.56 92 ALA A CA 1
ATOM 691 C C . ALA A 1 92 ? 1.864 -14.235 -12.393 1.00 64.56 92 ALA A C 1
ATOM 693 O O . ALA A 1 92 ? 3.061 -14.462 -12.578 1.00 64.56 92 ALA A O 1
ATOM 694 N N . GLY A 1 93 ? 1.417 -13.706 -11.249 1.00 65.81 93 GLY A N 1
ATOM 695 C CA . GLY A 1 93 ? 2.265 -13.311 -10.129 1.00 65.81 93 GLY A CA 1
ATOM 696 C C . GLY A 1 93 ? 2.789 -11.872 -10.217 1.00 65.81 93 GLY A C 1
ATOM 697 O O . GLY A 1 93 ? 3.187 -11.372 -11.266 1.00 65.81 93 GLY A O 1
ATOM 698 N N . ILE A 1 94 ? 2.838 -11.214 -9.055 1.00 68.31 94 ILE A N 1
ATOM 699 C CA . ILE A 1 94 ? 3.195 -9.794 -8.880 1.00 68.31 94 ILE A CA 1
ATOM 700 C C . ILE A 1 94 ? 4.556 -9.406 -9.498 1.00 68.31 94 ILE A C 1
ATOM 702 O O . ILE A 1 94 ? 4.614 -8.390 -10.190 1.00 68.31 94 ILE A O 1
ATOM 706 N N . PRO A 1 95 ? 5.655 -10.172 -9.316 1.00 59.44 95 PRO A N 1
ATOM 707 C CA . PRO A 1 95 ? 6.966 -9.748 -9.815 1.00 59.44 95 PRO A CA 1
ATOM 708 C C . PRO A 1 95 ? 7.048 -9.645 -11.344 1.00 59.44 95 PRO A C 1
ATOM 710 O O . PRO A 1 95 ? 7.787 -8.809 -11.859 1.00 59.44 95 PRO A O 1
ATOM 713 N N . ALA A 1 96 ? 6.288 -10.469 -12.075 1.00 65.75 96 ALA A N 1
ATOM 714 C CA 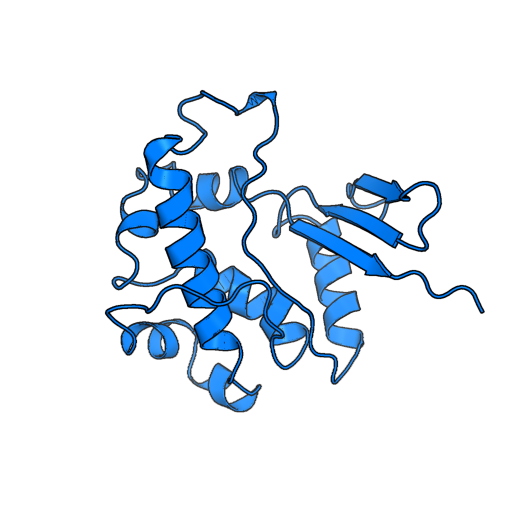. ALA A 1 96 ? 6.262 -10.440 -13.537 1.00 65.75 96 ALA A CA 1
ATOM 715 C C . ALA A 1 96 ? 5.536 -9.196 -14.074 1.00 65.75 96 ALA A C 1
ATOM 717 O O . ALA A 1 96 ? 5.939 -8.644 -15.096 1.00 65.75 96 ALA A O 1
ATOM 718 N N . LEU A 1 97 ? 4.509 -8.724 -13.357 1.00 67.25 97 LEU A N 1
ATOM 719 C CA . LEU A 1 97 ? 3.758 -7.516 -13.707 1.00 67.25 97 LEU A CA 1
ATOM 720 C C . LEU A 1 97 ? 4.628 -6.260 -13.583 1.00 67.25 97 LEU A C 1
ATOM 722 O O . LEU A 1 97 ? 4.603 -5.401 -14.457 1.00 67.25 97 LEU A O 1
ATOM 726 N N . LEU A 1 98 ? 5.446 -6.177 -12.531 1.00 68.00 98 LEU A N 1
ATOM 727 C CA . LEU A 1 98 ? 6.261 -4.996 -12.224 1.00 68.00 98 LEU A CA 1
ATOM 728 C C . LEU A 1 98 ? 7.527 -4.863 -13.087 1.00 68.00 98 LEU A C 1
ATOM 730 O O . LEU A 1 98 ? 8.047 -3.762 -13.265 1.00 68.00 98 LEU A O 1
ATOM 734 N N . ALA A 1 99 ? 8.029 -5.965 -13.651 1.00 65.81 99 ALA A N 1
ATOM 735 C CA . ALA A 1 99 ? 9.271 -5.975 -14.427 1.00 65.81 99 ALA 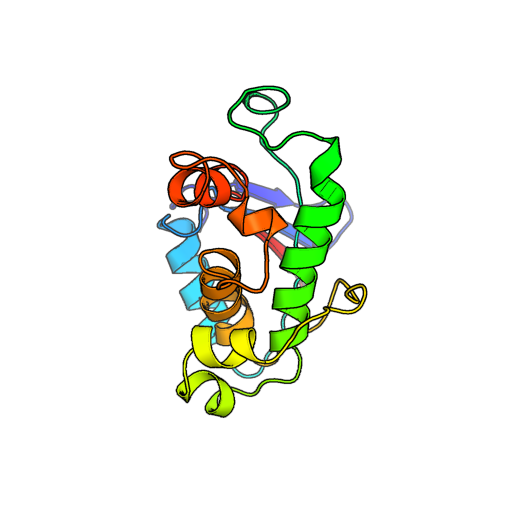A CA 1
ATOM 736 C C . ALA A 1 99 ? 9.187 -5.207 -15.763 1.00 65.81 99 ALA A C 1
ATOM 738 O O . ALA A 1 99 ? 10.218 -4.800 -16.294 1.00 65.81 99 ALA A O 1
ATOM 739 N N . ASN A 1 100 ? 7.982 -4.985 -16.298 1.00 64.62 100 ASN A N 1
ATOM 740 C CA . ASN A 1 100 ? 7.783 -4.415 -17.636 1.00 64.62 100 ASN A CA 1
ATOM 741 C C . ASN A 1 100 ? 7.629 -2.886 -17.666 1.00 64.62 100 ASN A C 1
ATOM 743 O O . ASN A 1 100 ? 7.504 -2.313 -18.748 1.00 64.62 100 ASN A O 1
ATOM 747 N N . PHE A 1 101 ? 7.638 -2.214 -16.512 1.00 63.03 101 PHE A N 1
ATOM 748 C CA . PHE A 1 101 ? 7.307 -0.793 -16.424 1.00 63.03 101 PHE A CA 1
ATOM 749 C C . PHE A 1 101 ? 8.479 0.019 -15.872 1.00 63.03 101 PHE A C 1
ATOM 751 O O . PHE A 1 101 ? 8.643 0.177 -14.666 1.00 63.03 101 PHE A O 1
ATOM 758 N N . ALA A 1 102 ? 9.309 0.539 -16.777 1.00 57.47 102 ALA A N 1
ATOM 759 C CA . ALA A 1 102 ? 10.279 1.591 -16.489 1.00 57.47 102 ALA A CA 1
ATOM 760 C C . ALA A 1 102 ? 10.530 2.431 -17.760 1.00 57.47 102 ALA A C 1
ATOM 762 O O . ALA A 1 102 ? 10.726 1.844 -18.828 1.00 57.47 102 ALA A O 1
ATOM 763 N N . PRO A 1 103 ? 10.577 3.777 -17.680 1.00 57.16 103 PRO A N 1
ATOM 764 C CA . PRO A 1 103 ? 10.335 4.618 -16.504 1.00 57.16 103 PRO A CA 1
ATOM 765 C C . PRO A 1 103 ? 8.840 4.757 -16.174 1.00 57.16 103 PRO A C 1
ATOM 767 O O . PRO A 1 103 ? 7.989 4.700 -17.061 1.00 57.16 103 PRO A O 1
ATOM 770 N N . LEU A 1 104 ? 8.524 4.948 -14.893 1.00 65.69 104 LEU A N 1
ATOM 771 C CA . LEU A 1 104 ? 7.149 5.097 -14.419 1.00 65.69 104 LEU A CA 1
ATOM 772 C C . LEU A 1 104 ? 6.715 6.567 -14.565 1.00 65.69 104 LEU A C 1
ATOM 774 O O . LEU A 1 104 ? 7.426 7.451 -14.082 1.00 65.69 104 LEU A O 1
ATOM 778 N N . PRO A 1 105 ? 5.602 6.867 -15.258 1.00 65.62 105 PRO A N 1
ATOM 779 C CA . PRO A 1 105 ? 5.064 8.223 -15.302 1.00 65.62 105 PRO A CA 1
ATOM 780 C C . PRO A 1 105 ? 4.605 8.666 -13.904 1.00 65.62 105 PRO A C 1
ATOM 782 O O . PRO A 1 105 ? 4.303 7.827 -13.058 1.00 65.62 105 PRO A O 1
ATOM 785 N N . ALA A 1 106 ? 4.505 9.983 -13.681 1.00 72.62 106 ALA A N 1
ATOM 786 C CA . ALA A 1 106 ? 3.978 10.524 -12.428 1.00 72.62 106 ALA A CA 1
ATOM 787 C C . ALA A 1 106 ? 2.589 9.922 -12.138 1.00 72.62 106 ALA A C 1
ATOM 789 O O . ALA A 1 106 ? 1.704 9.995 -13.001 1.00 72.62 106 ALA A O 1
ATOM 790 N N . PRO A 1 107 ? 2.388 9.298 -10.969 1.00 78.69 107 PRO A N 1
ATOM 791 C CA . PRO A 1 107 ? 1.196 8.512 -10.741 1.00 78.69 107 PRO A CA 1
ATOM 792 C C . PRO A 1 107 ? -0.028 9.397 -10.485 1.00 78.69 107 PRO A C 1
ATOM 794 O O . PRO A 1 107 ? 0.004 10.317 -9.672 1.00 78.69 107 PRO A O 1
ATOM 797 N N . VAL A 1 108 ? -1.149 9.069 -11.129 1.00 83.31 108 VAL A N 1
ATOM 798 C CA . VAL A 1 108 ? -2.468 9.543 -10.693 1.00 83.31 108 VAL A CA 1
ATOM 799 C C . VAL A 1 108 ? -2.771 8.902 -9.338 1.00 83.31 108 VAL A C 1
ATOM 801 O O . VAL A 1 108 ? -2.718 7.685 -9.218 1.00 83.31 108 VAL A O 1
ATOM 804 N N . ALA A 1 109 ? -3.052 9.698 -8.310 1.00 83.38 109 ALA A N 1
ATOM 805 C CA . ALA A 1 109 ? -3.447 9.195 -6.999 1.00 83.38 109 ALA A CA 1
ATOM 806 C C . ALA A 1 109 ? -4.412 10.188 -6.320 1.00 83.38 109 ALA A C 1
ATOM 808 O O . ALA A 1 109 ? -4.188 11.399 -6.410 1.00 83.38 109 ALA A O 1
ATOM 809 N N . PRO A 1 110 ? -5.463 9.719 -5.621 1.00 87.31 110 PRO A N 1
ATOM 810 C CA . PRO A 1 110 ? -5.851 8.316 -5.466 1.00 87.31 110 PRO A CA 1
ATOM 811 C C . PRO A 1 110 ? -6.455 7.713 -6.752 1.00 87.31 110 PRO A C 1
ATOM 813 O O . PRO A 1 110 ? -6.934 8.449 -7.614 1.00 87.31 110 PRO A O 1
ATOM 816 N N . ILE A 1 111 ? -6.448 6.382 -6.877 1.00 89.75 111 ILE A N 1
ATOM 817 C CA . ILE A 1 111 ? -7.031 5.656 -8.021 1.00 89.75 111 ILE A CA 1
ATOM 818 C C . ILE A 1 111 ? -7.842 4.444 -7.550 1.00 89.75 111 ILE A C 1
ATOM 820 O O . ILE A 1 111 ? -7.559 3.876 -6.495 1.00 89.75 111 ILE A O 1
ATOM 824 N N . ASN A 1 112 ? -8.840 4.037 -8.333 1.00 90.62 112 ASN A N 1
ATOM 825 C CA . ASN A 1 112 ? -9.592 2.813 -8.077 1.00 90.62 112 ASN A CA 1
ATOM 826 C C . ASN A 1 112 ? -8.802 1.590 -8.551 1.00 90.62 112 ASN A C 1
ATOM 828 O O . ASN A 1 112 ? -8.262 1.587 -9.656 1.00 90.62 112 ASN A O 1
ATOM 832 N N . ILE A 1 113 ? -8.763 0.555 -7.717 1.00 88.00 113 ILE A N 1
ATOM 833 C CA . ILE A 1 113 ? -8.206 -0.754 -8.060 1.00 88.00 113 ILE A CA 1
ATOM 834 C C . ILE A 1 113 ? -9.362 -1.719 -8.257 1.00 88.00 113 ILE A C 1
ATOM 836 O O . ILE A 1 113 ? -10.195 -1.852 -7.358 1.00 88.00 113 ILE A O 1
ATOM 840 N N . HIS A 1 114 ? -9.385 -2.412 -9.394 1.00 87.62 114 HIS A N 1
ATOM 841 C CA . HIS A 1 114 ? -10.392 -3.431 -9.634 1.00 87.62 114 HIS A CA 1
ATOM 842 C C . HIS A 1 114 ? -10.263 -4.566 -8.621 1.00 87.62 114 HIS A C 1
ATOM 844 O O . HIS A 1 114 ? -9.189 -5.149 -8.465 1.00 87.62 114 HIS A O 1
ATOM 850 N N . HIS A 1 115 ? -11.378 -4.884 -7.962 1.00 86.56 115 HIS A N 1
ATOM 851 C CA . HIS A 1 115 ? -11.507 -5.955 -6.976 1.00 86.56 115 HIS A CA 1
ATOM 852 C C . HIS A 1 115 ? -10.780 -5.698 -5.636 1.00 86.56 115 HIS A C 1
ATOM 854 O O . HIS A 1 115 ? -9.553 -5.586 -5.540 1.00 86.56 115 HIS A O 1
ATOM 860 N N . ALA A 1 116 ? -11.533 -5.746 -4.531 1.00 85.88 116 ALA A N 1
ATOM 861 C CA . ALA A 1 116 ? -11.016 -5.481 -3.185 1.00 85.88 116 ALA A CA 1
ATOM 862 C C . ALA A 1 116 ? -9.788 -6.320 -2.802 1.00 85.88 116 ALA A C 1
ATOM 864 O O . ALA A 1 116 ? -8.829 -5.791 -2.249 1.00 85.88 116 ALA A O 1
ATOM 865 N N . LYS A 1 117 ? -9.774 -7.613 -3.148 1.00 85.19 117 LYS A N 1
ATOM 866 C CA . LYS A 1 117 ? -8.620 -8.503 -2.912 1.00 85.19 117 LYS A CA 1
ATOM 867 C C . LYS A 1 117 ? -7.330 -8.026 -3.588 1.00 85.19 117 LYS A C 1
ATOM 869 O O . LYS A 1 117 ? -6.252 -8.172 -3.015 1.00 85.19 117 LYS A O 1
ATOM 874 N N . ALA A 1 118 ? -7.411 -7.453 -4.789 1.00 85.31 118 ALA A N 1
ATOM 875 C CA . ALA A 1 118 ? -6.238 -6.888 -5.444 1.00 85.31 118 ALA A CA 1
ATOM 876 C C . ALA A 1 118 ? -5.737 -5.665 -4.661 1.00 85.31 118 ALA A C 1
ATOM 878 O O . ALA A 1 118 ? -4.550 -5.584 -4.337 1.00 85.31 118 ALA A O 1
ATOM 879 N N . ALA A 1 119 ? -6.665 -4.782 -4.277 1.00 85.38 119 ALA A N 1
ATOM 880 C CA . ALA A 1 119 ? -6.397 -3.555 -3.534 1.00 85.38 119 ALA A CA 1
ATOM 881 C C . ALA A 1 119 ? -5.773 -3.800 -2.150 1.00 85.38 119 ALA A C 1
ATOM 883 O O . ALA A 1 119 ? -4.827 -3.111 -1.770 1.00 85.38 119 ALA A O 1
ATOM 884 N N . VAL A 1 120 ? -6.286 -4.774 -1.390 1.00 82.62 120 VAL A N 1
ATOM 885 C CA . VAL A 1 120 ? -5.828 -5.023 -0.014 1.00 82.62 120 VAL A CA 1
ATOM 886 C C . VAL A 1 120 ? -4.666 -6.010 0.043 1.00 82.62 120 VAL A C 1
ATOM 888 O O . VAL A 1 120 ? -3.739 -5.792 0.810 1.00 82.62 120 VAL A O 1
ATOM 891 N N . THR A 1 121 ? -4.640 -7.046 -0.797 1.00 81.94 121 THR A N 1
ATOM 892 C CA . THR A 1 121 ? -3.615 -8.096 -0.699 1.00 81.94 121 THR A CA 1
ATOM 893 C C . THR A 1 121 ? -2.481 -7.885 -1.701 1.00 81.94 121 THR A C 1
ATOM 895 O O . THR A 1 121 ? -1.302 -7.874 -1.337 1.00 81.94 121 THR A O 1
ATOM 898 N N . ALA A 1 122 ? -2.809 -7.768 -2.989 1.00 83.81 122 ALA A N 1
ATOM 899 C CA . ALA A 1 122 ? -1.808 -7.851 -4.051 1.00 83.81 122 ALA A CA 1
ATOM 900 C C . ALA A 1 122 ? -0.958 -6.575 -4.144 1.00 83.81 122 ALA A C 1
ATOM 902 O O . ALA A 1 122 ? 0.270 -6.662 -4.173 1.00 83.81 122 ALA A O 1
ATOM 903 N N . VAL A 1 123 ? -1.593 -5.402 -4.072 1.00 84.31 123 VAL A N 1
ATOM 904 C CA . VAL A 1 123 ? -0.911 -4.098 -4.038 1.00 84.31 123 VAL A CA 1
ATOM 905 C C . VAL A 1 123 ? 0.049 -4.007 -2.852 1.00 84.31 123 VAL A C 1
ATOM 907 O O . VAL A 1 123 ? 1.196 -3.593 -3.006 1.00 84.31 123 VAL A O 1
ATOM 910 N N . GLN A 1 124 ? -0.368 -4.448 -1.665 1.00 79.50 124 GLN A N 1
ATOM 911 C CA . GLN A 1 124 ? 0.502 -4.407 -0.489 1.00 79.50 124 GLN A CA 1
ATOM 912 C C . GLN A 1 124 ? 1.725 -5.306 -0.629 1.00 79.50 124 GLN A C 1
ATOM 914 O O . GLN A 1 124 ? 2.842 -4.898 -0.309 1.00 79.50 124 GLN A O 1
ATOM 919 N N . ARG A 1 125 ? 1.535 -6.526 -1.141 1.00 79.25 125 ARG A N 1
ATOM 920 C CA . ARG A 1 125 ? 2.643 -7.446 -1.425 1.00 79.25 125 ARG A CA 1
ATOM 921 C C . ARG A 1 125 ? 3.602 -6.874 -2.468 1.00 79.25 125 ARG A C 1
ATOM 923 O O . ARG A 1 125 ? 4.807 -7.077 -2.335 1.00 79.25 125 ARG A O 1
ATOM 930 N N . ALA A 1 126 ? 3.077 -6.152 -3.457 1.00 80.94 126 ALA A N 1
ATOM 931 C CA . ALA A 1 126 ? 3.856 -5.463 -4.477 1.00 80.94 126 ALA A CA 1
ATOM 932 C C . ALA A 1 126 ? 4.686 -4.316 -3.892 1.00 80.94 126 ALA A C 1
ATOM 934 O O . ALA A 1 126 ? 5.884 -4.270 -4.125 1.00 80.94 126 ALA A O 1
ATOM 935 N N . ILE A 1 127 ? 4.101 -3.449 -3.062 1.00 79.88 127 ILE A N 1
ATOM 936 C CA . ILE A 1 127 ? 4.838 -2.360 -2.396 1.00 79.88 127 ILE A CA 1
ATOM 937 C C . ILE A 1 127 ? 5.928 -2.915 -1.465 1.00 79.88 127 ILE A C 1
ATOM 939 O O . ILE A 1 127 ? 7.021 -2.358 -1.392 1.00 79.88 127 ILE A O 1
ATOM 943 N N . ARG A 1 128 ? 5.664 -4.043 -0.788 1.00 74.38 128 ARG A N 1
ATOM 944 C CA . ARG A 1 128 ? 6.653 -4.746 0.050 1.00 74.38 128 ARG A CA 1
ATOM 945 C C . ARG A 1 128 ? 7.813 -5.345 -0.751 1.00 74.38 128 ARG A C 1
ATOM 947 O O . ARG A 1 128 ? 8.903 -5.487 -0.210 1.00 74.38 128 ARG A O 1
ATOM 954 N N . ASN A 1 129 ? 7.575 -5.740 -2.002 1.00 74.50 129 ASN A N 1
ATOM 955 C CA . ASN A 1 129 ? 8.557 -6.399 -2.865 1.00 74.50 129 ASN A CA 1
ATOM 956 C C . ASN A 1 129 ? 8.426 -5.890 -4.311 1.00 74.50 129 ASN A C 1
ATOM 958 O O . ASN A 1 129 ? 7.999 -6.641 -5.194 1.00 74.50 129 ASN A O 1
ATOM 962 N N . PRO A 1 130 ? 8.793 -4.625 -4.569 1.00 74.56 130 PRO A N 1
ATOM 963 C CA . PRO A 1 130 ? 8.472 -3.946 -5.821 1.00 74.56 130 PRO A CA 1
ATOM 964 C C . PRO A 1 130 ? 9.321 -4.429 -7.008 1.00 74.56 130 PRO A C 1
ATOM 966 O O . PRO A 1 130 ? 9.029 -4.136 -8.164 1.00 74.56 130 PRO A O 1
ATOM 969 N N . GLY A 1 131 ? 10.363 -5.222 -6.751 1.00 74.62 131 GLY A N 1
ATOM 970 C CA . GLY A 1 131 ? 11.300 -5.662 -7.778 1.00 74.62 131 GLY A CA 1
ATOM 971 C C . GLY A 1 131 ? 12.298 -4.561 -8.155 1.00 74.62 131 GLY A C 1
ATOM 972 O O . GLY A 1 131 ? 12.274 -3.469 -7.590 1.00 74.62 131 GLY A O 1
ATOM 973 N N . PRO A 1 132 ? 13.229 -4.835 -9.082 1.00 76.19 132 PRO A N 1
ATOM 974 C CA . PRO A 1 132 ? 14.403 -3.989 -9.313 1.00 76.19 132 PRO A CA 1
ATOM 975 C C . PRO A 1 132 ? 14.098 -2.614 -9.931 1.00 76.19 132 PRO A C 1
ATOM 977 O O . PRO A 1 132 ? 14.931 -1.719 -9.819 1.00 76.19 132 PRO A O 1
ATOM 980 N N . SER A 1 133 ? 12.925 -2.427 -10.543 1.00 78.44 133 SER A N 1
ATOM 981 C CA . SER A 1 133 ? 12.531 -1.192 -11.244 1.00 78.44 133 SER A CA 1
ATOM 982 C C . SER A 1 133 ? 12.196 -0.007 -10.323 1.00 78.44 133 SER A C 1
ATOM 984 O O . SER A 1 133 ? 11.906 1.074 -10.824 1.00 78.44 133 SER A O 1
ATOM 986 N N . PHE A 1 134 ? 12.253 -0.198 -8.999 1.00 80.94 134 PHE A N 1
ATOM 987 C CA . PHE A 1 134 ? 11.873 0.785 -7.973 1.00 80.94 134 PHE A CA 1
ATOM 988 C C . PHE A 1 134 ? 13.081 1.134 -7.086 1.00 80.94 134 PHE A C 1
ATOM 990 O O . PHE A 1 134 ? 13.196 0.655 -5.951 1.00 80.94 134 PHE A O 1
ATOM 997 N N . PRO A 1 135 ? 14.082 1.846 -7.639 1.00 81.00 135 PRO A N 1
ATOM 998 C CA . PRO A 1 135 ? 15.375 2.055 -6.996 1.00 81.00 135 PRO A CA 1
ATOM 999 C C . PRO A 1 135 ? 15.308 2.881 -5.709 1.00 81.00 135 PRO A C 1
ATOM 1001 O O . PRO A 1 135 ? 16.174 2.693 -4.857 1.00 81.00 135 PRO A O 1
ATOM 1004 N N . VAL A 1 136 ? 14.331 3.775 -5.540 1.00 81.94 136 VAL A N 1
ATOM 1005 C CA . VAL A 1 136 ? 14.233 4.622 -4.343 1.00 81.94 136 VAL A CA 1
ATOM 1006 C C . VAL A 1 136 ? 13.763 3.796 -3.155 1.00 81.94 136 VAL A C 1
ATOM 1008 O O . VAL A 1 136 ? 14.420 3.805 -2.113 1.00 81.94 136 VAL A O 1
ATOM 1011 N N . ILE A 1 137 ? 12.688 3.022 -3.321 1.00 78.94 137 ILE A N 1
ATOM 1012 C CA . ILE A 1 137 ? 12.218 2.075 -2.312 1.00 78.94 137 ILE A CA 1
ATOM 1013 C C . ILE A 1 137 ? 13.329 1.049 -2.044 1.00 78.94 137 ILE A C 1
ATOM 1015 O O . ILE A 1 137 ? 13.717 0.870 -0.890 1.00 78.94 137 ILE A O 1
ATOM 1019 N N . ASN A 1 138 ? 13.925 0.448 -3.084 1.00 76.56 138 ASN A N 1
ATOM 1020 C CA . ASN A 1 138 ? 15.020 -0.535 -2.962 1.00 76.56 138 ASN A CA 1
ATOM 1021 C C . ASN A 1 138 ? 16.310 0.014 -2.334 1.00 76.56 138 ASN A C 1
ATOM 1023 O O . ASN A 1 138 ? 17.100 -0.753 -1.783 1.00 76.56 138 ASN A O 1
ATOM 1027 N N . GLY A 1 139 ? 16.546 1.320 -2.452 1.00 73.50 139 GLY A N 1
ATOM 1028 C CA . GLY A 1 139 ? 17.718 2.013 -1.928 1.00 73.50 139 GLY A CA 1
ATOM 1029 C C . GLY A 1 139 ? 17.649 2.293 -0.427 1.00 73.50 139 GLY A C 1
ATOM 1030 O O . GLY A 1 139 ? 18.649 2.714 0.159 1.00 73.50 139 GLY A O 1
ATOM 1031 N N . LEU A 1 140 ? 16.501 2.049 0.216 1.00 72.62 140 LEU A N 1
ATOM 1032 C CA . LEU A 1 140 ? 16.374 2.131 1.668 1.00 72.62 140 LEU A CA 1
ATOM 1033 C C . LEU A 1 140 ? 17.256 1.053 2.334 1.00 72.62 140 LEU A C 1
ATOM 1035 O O . LEU A 1 140 ? 17.369 -0.081 1.871 1.00 72.62 140 LEU A O 1
ATOM 1039 N N . LEU A 1 141 ? 17.939 1.423 3.421 1.00 57.97 141 LEU A N 1
ATOM 1040 C CA . LEU A 1 141 ? 18.976 0.606 4.070 1.00 57.97 141 LEU A CA 1
ATOM 1041 C C . LEU A 1 141 ? 18.487 -0.816 4.455 1.00 57.97 141 LEU A C 1
ATOM 1043 O O . LEU A 1 141 ? 17.355 -1.023 4.878 1.00 57.97 141 LEU A O 1
ATOM 1047 N N . ARG A 1 142 ? 19.358 -1.835 4.380 1.00 46.94 142 ARG A N 1
ATOM 1048 C CA . ARG A 1 142 ? 19.037 -3.211 4.832 1.00 46.94 142 ARG A CA 1
ATOM 1049 C C . ARG A 1 142 ? 18.859 -3.276 6.355 1.00 46.94 142 ARG A C 1
ATOM 1051 O O . ARG A 1 142 ? 19.620 -2.663 7.092 1.00 46.94 142 ARG A O 1
ATOM 1058 N N . GLY A 1 143 ? 17.850 -4.019 6.821 1.00 46.81 143 GLY A N 1
ATOM 1059 C CA . GLY A 1 143 ? 17.330 -3.917 8.199 1.00 46.81 143 GLY A CA 1
ATOM 1060 C C . GLY A 1 143 ? 16.361 -2.739 8.394 1.00 46.81 143 GLY A C 1
ATOM 1061 O O . GLY A 1 143 ? 15.621 -2.719 9.370 1.00 46.81 143 GLY A O 1
ATOM 1062 N N . LEU A 1 144 ? 16.319 -1.831 7.409 1.00 46.97 144 LEU A N 1
ATOM 1063 C CA . LEU A 1 144 ? 15.408 -0.698 7.250 1.00 46.97 144 LEU A CA 1
ATOM 1064 C C . LEU A 1 144 ? 14.546 -0.828 5.961 1.00 46.97 144 LEU A C 1
ATOM 1066 O O . LEU A 1 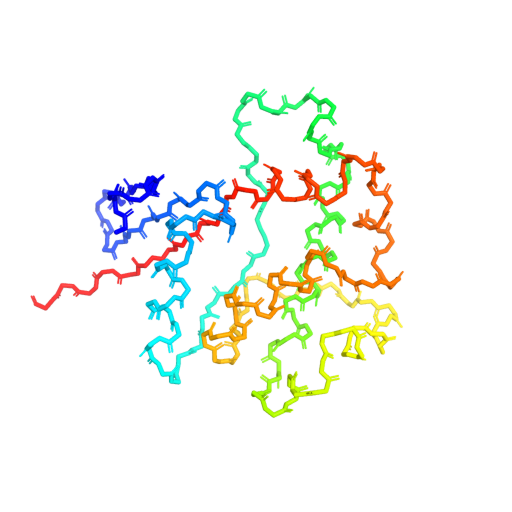144 ? 13.953 0.148 5.514 1.00 46.97 144 LEU A O 1
ATOM 1070 N N . TYR A 1 145 ? 14.495 -2.016 5.342 1.00 43.44 145 TYR A N 1
ATOM 1071 C CA . TYR A 1 145 ? 13.790 -2.262 4.073 1.00 43.44 145 TYR A CA 1
ATOM 1072 C C . TYR A 1 145 ? 12.527 -3.103 4.300 1.00 43.44 145 TYR A C 1
ATOM 1074 O O . TYR A 1 145 ? 11.435 -2.577 4.175 1.00 43.44 145 TYR A O 1
ATOM 1082 N N . ILE A 1 146 ? 12.633 -4.350 4.778 1.00 39.84 146 ILE A N 1
ATOM 1083 C CA . ILE A 1 146 ? 11.443 -5.177 5.072 1.00 39.84 146 ILE A CA 1
ATOM 1084 C C . ILE A 1 146 ? 10.801 -4.741 6.389 1.00 39.84 146 ILE A C 1
ATOM 1086 O O . ILE A 1 146 ? 9.732 -4.155 6.360 1.00 39.84 146 ILE A O 1
ATOM 1090 N N . CYS A 1 147 ? 11.503 -4.853 7.522 1.00 37.16 147 CYS A N 1
ATOM 1091 C CA . CYS A 1 147 ? 10.932 -4.524 8.834 1.00 37.16 147 CYS A CA 1
ATOM 1092 C C . CYS A 1 147 ? 10.535 -3.047 9.004 1.00 37.16 147 CYS A C 1
ATOM 1094 O O . CYS A 1 147 ? 9.793 -2.731 9.920 1.00 37.16 147 CYS A O 1
ATOM 1096 N N . GLN A 1 148 ? 11.033 -2.130 8.167 1.00 42.81 148 GLN A N 1
ATOM 1097 C CA . GLN A 1 148 ? 10.853 -0.682 8.319 1.00 42.81 148 GLN A CA 1
ATOM 1098 C C . GLN A 1 148 ? 9.999 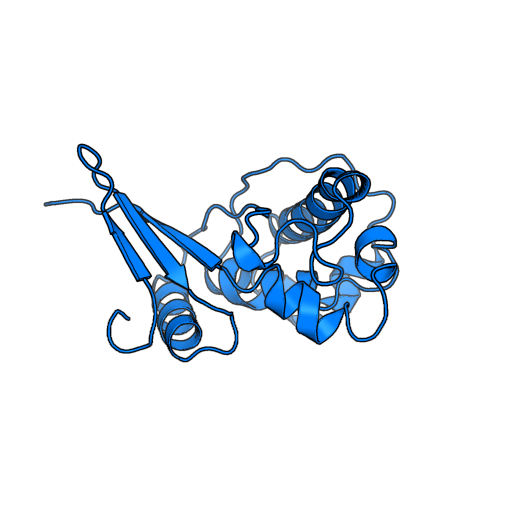-0.059 7.219 1.00 42.81 148 GLN A C 1
ATOM 1100 O O . GLN A 1 148 ? 9.288 0.881 7.523 1.00 42.81 148 GLN A O 1
ATOM 1105 N N . VAL A 1 149 ? 9.968 -0.577 5.984 1.00 44.03 149 VAL A N 1
ATOM 1106 C CA . VAL A 1 149 ? 8.814 -0.282 5.120 1.00 44.03 149 VAL A CA 1
ATOM 1107 C C . VAL A 1 149 ? 7.583 -0.875 5.794 1.00 44.03 149 VAL A C 1
ATOM 1109 O O . VAL A 1 149 ? 6.613 -0.155 5.965 1.00 44.03 149 VAL A O 1
ATOM 1112 N N . GLU A 1 150 ? 7.672 -2.085 6.361 1.00 44.19 150 GLU A N 1
ATOM 1113 C CA . GLU A 1 150 ? 6.643 -2.602 7.266 1.00 44.19 150 GLU A CA 1
ATOM 1114 C C . GLU A 1 150 ? 6.387 -1.668 8.446 1.00 44.19 150 GLU A C 1
ATOM 1116 O O . GLU A 1 150 ? 5.236 -1.370 8.677 1.00 44.19 150 GLU A O 1
ATOM 1121 N N . PHE A 1 151 ? 7.390 -1.137 9.160 1.00 40.88 151 PHE A N 1
ATOM 1122 C CA . PHE A 1 151 ? 7.152 -0.326 10.368 1.00 40.88 151 PHE A CA 1
ATOM 1123 C C . PHE A 1 151 ? 6.814 1.165 10.139 1.00 40.88 151 PHE A C 1
ATOM 1125 O O . PHE A 1 151 ? 6.108 1.778 10.936 1.00 40.88 151 PHE A O 1
ATOM 1132 N N . THR A 1 152 ? 7.287 1.779 9.057 1.00 42.12 152 THR A N 1
ATOM 1133 C CA . THR A 1 152 ? 6.972 3.158 8.647 1.00 42.12 152 THR A CA 1
ATOM 1134 C C . THR A 1 152 ? 5.659 3.207 7.861 1.00 42.12 152 THR A C 1
ATOM 1136 O O . THR A 1 152 ? 4.953 4.210 7.939 1.00 42.12 152 THR A O 1
ATOM 1139 N N . TRP A 1 153 ? 5.300 2.113 7.177 1.00 48.47 153 TRP A N 1
ATOM 1140 C CA . TRP A 1 153 ? 3.990 1.882 6.555 1.00 48.47 153 TRP A CA 1
ATOM 1141 C C . TRP A 1 153 ? 3.095 0.967 7.412 1.00 48.47 153 TRP A C 1
ATOM 1143 O O . TRP A 1 153 ? 2.043 0.520 6.953 1.00 48.47 153 TRP A O 1
ATOM 1153 N N . ASN A 1 154 ? 3.477 0.715 8.674 1.00 44.38 154 ASN A N 1
ATOM 1154 C CA . ASN A 1 154 ? 2.661 0.020 9.679 1.00 44.38 154 ASN A CA 1
ATOM 1155 C C . ASN A 1 154 ? 1.578 0.995 10.111 1.00 44.38 154 ASN A C 1
ATOM 1157 O O . ASN A 1 154 ? 1.690 1.749 11.079 1.00 44.38 154 ASN A O 1
ATOM 1161 N N . GLY A 1 155 ? 0.562 1.061 9.275 1.00 50.69 155 GLY A N 1
ATOM 1162 C CA . GLY A 1 155 ? -0.418 2.116 9.313 1.00 50.69 155 GLY A CA 1
ATOM 1163 C C . GLY A 1 155 ? -1.239 2.049 8.054 1.00 50.69 155 GLY A C 1
ATOM 1164 O O . GLY A 1 155 ? -1.097 2.903 7.185 1.00 50.69 155 GLY A O 1
ATOM 1165 N N . VAL A 1 156 ? -2.105 1.043 7.956 1.00 55.19 156 VAL A N 1
ATOM 1166 C CA . VAL A 1 156 ? -3.159 1.122 6.951 1.00 55.19 156 VAL A CA 1
ATOM 1167 C C . VAL A 1 156 ? -4.260 1.990 7.519 1.00 55.19 156 VAL A C 1
ATOM 1169 O O . VAL A 1 156 ? -4.830 1.698 8.575 1.00 55.19 156 VAL A O 1
ATOM 1172 N N . VAL A 1 157 ? -4.496 3.101 6.831 1.00 56.84 157 VAL A N 1
ATOM 1173 C CA . VAL A 1 157 ? -5.634 3.968 7.085 1.00 56.84 157 VAL A CA 1
ATOM 1174 C C . VAL A 1 157 ? -6.739 3.506 6.157 1.00 56.84 157 VAL A C 1
ATOM 1176 O O . VAL A 1 157 ? -6.667 3.695 4.947 1.00 56.84 157 VAL A O 1
ATOM 1179 N N . VAL A 1 158 ? -7.752 2.879 6.737 1.00 60.31 158 VAL A N 1
ATOM 1180 C CA . VAL A 1 158 ? -8.964 2.511 6.019 1.00 60.31 158 VAL A CA 1
ATOM 1181 C C . VAL A 1 158 ? -10.001 3.579 6.318 1.00 60.31 158 VAL A C 1
ATOM 1183 O O . VAL A 1 158 ? -10.375 3.780 7.474 1.00 60.31 158 VAL A O 1
ATOM 1186 N N . VAL A 1 159 ? -10.466 4.260 5.277 1.00 67.44 159 VAL A N 1
ATOM 1187 C CA . VAL A 1 159 ? -11.570 5.214 5.380 1.00 67.44 159 VAL A CA 1
ATOM 1188 C C . VAL A 1 159 ? -12.831 4.518 4.890 1.00 67.44 159 VAL A C 1
ATOM 1190 O O . VAL A 1 159 ? -12.939 4.182 3.714 1.00 67.44 159 VAL A O 1
ATOM 1193 N N . VAL A 1 160 ? -13.773 4.280 5.799 1.00 63.72 160 VAL A N 1
ATOM 1194 C CA . VAL A 1 160 ? -15.050 3.630 5.493 1.00 63.72 160 VAL A CA 1
ATOM 1195 C C . VAL A 1 160 ? -16.168 4.671 5.579 1.00 63.72 160 VAL A C 1
ATOM 1197 O O . VAL A 1 160 ? -16.409 5.208 6.668 1.00 63.72 160 VAL A O 1
ATOM 1200 N N . PRO A 1 161 ? -16.875 4.972 4.474 1.00 63.03 161 PRO A N 1
ATOM 1201 C CA . PRO A 1 161 ? -18.101 5.756 4.542 1.00 63.03 161 PRO A CA 1
ATOM 1202 C C . PRO A 1 161 ? -19.194 4.957 5.260 1.00 63.03 161 PRO A C 1
ATOM 1204 O O . PRO A 1 161 ? -19.483 3.813 4.914 1.00 63.03 161 PRO A O 1
ATOM 1207 N N . ILE A 1 162 ? -19.809 5.565 6.275 1.00 64.19 162 ILE A N 1
ATOM 1208 C CA . ILE A 1 162 ? -20.937 4.987 7.009 1.00 64.19 162 ILE A CA 1
ATOM 1209 C C . ILE A 1 162 ? -22.228 5.557 6.430 1.00 64.19 162 ILE A C 1
ATOM 1211 O O . ILE A 1 162 ? -22.680 6.632 6.818 1.00 64.19 162 ILE A O 1
ATOM 1215 N N . TYR A 1 163 ? -22.877 4.818 5.538 1.00 57.47 163 TYR A N 1
ATOM 1216 C CA . TYR A 1 163 ? -24.218 5.181 5.089 1.00 57.47 163 TYR A CA 1
ATOM 1217 C C . TYR A 1 163 ? -25.235 4.807 6.176 1.00 57.47 163 TYR A C 1
ATOM 1219 O O . TYR A 1 163 ? -25.511 3.630 6.401 1.00 57.47 163 TYR A O 1
ATOM 1227 N N . ARG A 1 164 ? -25.767 5.809 6.887 1.00 54.50 164 ARG A N 1
ATOM 1228 C CA . ARG A 1 164 ? -26.899 5.623 7.807 1.00 54.50 164 ARG A CA 1
ATOM 1229 C C . ARG A 1 164 ? -28.177 5.515 6.967 1.00 54.50 164 ARG A C 1
ATOM 1231 O O . ARG A 1 164 ? -28.494 6.467 6.255 1.00 54.50 164 ARG A O 1
ATOM 1238 N N . MET A 1 165 ? -28.842 4.359 7.015 1.00 39.88 165 MET A N 1
ATOM 1239 C CA . MET A 1 165 ? -30.215 4.196 6.515 1.00 39.88 165 MET A CA 1
ATOM 1240 C C . MET A 1 165 ? -31.215 4.796 7.499 1.00 39.88 165 MET A C 1
ATOM 1242 O O . MET A 1 165 ? -30.944 4.717 8.720 1.00 39.88 165 MET A O 1
#

Foldseek 3Di:
DVVQPWDWDDDVPALKIKIKFQFCVTPVNVVVLVVLQVPPWDWDFDADDQDFDPVCPPPLLHPDPVLPVLLRQLLLLLVQLQAVDDPVNCVVPLQVSLVPDPPGPRHDPRGTGTHSNCRSPVSVVCSLPVPDRRCSLVVQDVVSRNVRCRNSPSIDIDMDRRDDD

Secondary structure (DSSP, 8-state):
-GGGT-EEEEPTTSSEEEEEES-TTSHHHHHHHHHHHHT-S---EE-------TTTTTSTTS--GGGHHHHHHHHHHHHHHHTT--TTGGGG-HHHHHTT--SPPPPPSSEE-SSHHIIIIIHHHHHHS--TT-HHHHTSPTTSSHHHHHHHS--EEEEEE----

Radius of gyration: 16.04 Å; chains: 1; bounding box: 49×31×38 Å

Sequence (165 aa):
MMSAGAKMEQSDGENLCVLRVGGVDTEAWNLYEDWACSLGEVDPMVVAHYAPPLQLRRTLLSPPNALVADILDEANSIINLFAPLVMDDLAAGIPALLANFAPLPAPVAPINIHHAKAAVTAVQRAIRNPGPSFPVINGLLRGLYICQVEFTWNGVVVVVPIYRM

Organism: NCBI:txid53985

pLDDT: mean 73.79, std 12.94, range [37.16, 90.62]